Protein AF-A0A382C0J3-F1 (afdb_monomer_lite)

Foldseek 3Di:
DQDDPLWGFFLALWDWDPPPNIETETEGAEAPDDDPPQPLPCSHPPRVPGGDIDALVRSLVSRVVRCVVVVHQEYEYDSYALCVNVSNNVVNVVVVVVDSHDYDYDHPPDD

pLDDT: mean 96.3, std 4.22, range [59.47, 98.88]

Radius of gyration: 13.06 Å; chains: 1; bounding box: 31×27×38 Å

Sequence (111 aa):
VVIAGNRRKYANLARPLRFYGGTSSATEVGCNLRCKFCFSDRPVRKPGTTGKFYTPQQVFDALDASAKKHNHKLISASASEGTLGRQHLYELLELVDQSDYVYVLETNGMT

InterPro domains:
  IPR007197 Radical SAM [PF04055] (30-110)
  IPR007197 Radical SAM [SFLDS00029] (30-110)
  IPR013785 Aldolase-type TIM barrel [G3DSA:3.20.20.70] (22-111)
  IPR058240 Radical SAM superfamily [SSF102114] (30-110)

Organism: NCBI:txid408172

Secondary structure (DSSP, 8-state):
--EETTEEEEEEEEEEE-GGGSEEEEEE---S---TT----HHHH-TTTS-EEE-HHHHHHHHHHHHHHHT-SEEEEESS-TTTTHHHHHHHHHHHHTSSPEEEE------

Structure (mmCIF, N/CA/C/O backbone):
data_AF-A0A382C0J3-F1
#
_entry.id   AF-A0A382C0J3-F1
#
loop_
_atom_site.group_PDB
_atom_site.id
_atom_site.type_symbol
_atom_site.label_atom_id
_atom_site.label_alt_id
_atom_site.label_comp_id
_atom_site.label_asym_id
_atom_site.label_entity_id
_atom_site.label_seq_id
_atom_site.pdbx_PDB_ins_code
_atom_site.Cartn_x
_atom_site.Cartn_y
_atom_site.Cartn_z
_atom_site.occupancy
_atom_site.B_iso_or_equiv
_atom_site.auth_seq_id
_atom_site.auth_comp_id
_atom_site.auth_asym_id
_atom_site.auth_atom_id
_atom_site.pdbx_PDB_model_num
ATOM 1 N N . VAL A 1 1 ? 13.577 -2.912 -10.110 1.00 85.69 1 VAL A N 1
ATOM 2 C CA . VAL A 1 1 ? 13.390 -3.549 -8.787 1.00 85.69 1 VAL A CA 1
ATOM 3 C C . VAL A 1 1 ? 12.460 -2.683 -7.951 1.00 85.69 1 VAL A C 1
ATOM 5 O O . VAL A 1 1 ? 12.714 -1.489 -7.835 1.00 85.69 1 VAL A O 1
ATOM 8 N N . VAL A 1 2 ? 11.354 -3.247 -7.461 1.00 95.94 2 VAL A N 1
ATOM 9 C CA . VAL A 1 2 ? 10.328 -2.529 -6.672 1.00 95.94 2 VAL A CA 1
ATOM 10 C C . VAL A 1 2 ? 10.064 -3.166 -5.299 1.00 95.94 2 VAL A C 1
ATOM 12 O O . VAL A 1 2 ? 9.200 -2.690 -4.564 1.00 95.94 2 VAL A O 1
ATOM 15 N N . ILE A 1 3 ? 10.852 -4.197 -4.967 1.00 97.00 3 ILE A N 1
ATOM 16 C CA . ILE A 1 3 ? 10.915 -4.923 -3.691 1.00 97.00 3 ILE A CA 1
ATOM 17 C C . ILE A 1 3 ? 12.378 -4.993 -3.249 1.00 97.00 3 ILE A C 1
ATOM 19 O O . ILE A 1 3 ? 13.246 -5.207 -4.094 1.00 97.00 3 ILE A O 1
ATOM 23 N N . ALA A 1 4 ? 12.647 -4.809 -1.958 1.00 97.00 4 ALA A N 1
ATOM 24 C CA . ALA A 1 4 ? 13.971 -4.966 -1.357 1.00 97.00 4 ALA A CA 1
ATOM 25 C C . ALA A 1 4 ? 13.830 -5.605 0.035 1.00 97.00 4 ALA A C 1
ATOM 27 O O . ALA A 1 4 ? 13.525 -4.915 1.009 1.00 97.00 4 ALA A O 1
ATOM 28 N N . GLY A 1 5 ? 14.002 -6.929 0.121 1.00 96.94 5 GLY A N 1
ATOM 29 C CA . GLY A 1 5 ? 13.613 -7.693 1.314 1.00 96.94 5 GLY A CA 1
ATOM 30 C C . GLY A 1 5 ? 12.109 -7.561 1.572 1.00 96.94 5 GLY A C 1
ATOM 31 O O . GLY A 1 5 ? 11.320 -7.644 0.632 1.00 96.94 5 GLY A O 1
ATOM 32 N N . ASN A 1 6 ? 11.722 -7.252 2.812 1.00 97.88 6 ASN A N 1
ATOM 33 C CA . ASN A 1 6 ? 10.332 -6.949 3.172 1.00 97.88 6 ASN A CA 1
ATOM 34 C C . ASN A 1 6 ? 9.903 -5.506 2.846 1.00 97.88 6 ASN A C 1
ATOM 36 O O . ASN A 1 6 ? 8.804 -5.086 3.205 1.00 97.88 6 ASN A O 1
ATOM 40 N N . ARG A 1 7 ? 10.752 -4.704 2.189 1.00 98.56 7 ARG A N 1
ATOM 41 C CA . ARG A 1 7 ? 10.409 -3.324 1.831 1.00 98.56 7 ARG A CA 1
ATOM 42 C C . ARG A 1 7 ? 9.765 -3.246 0.458 1.00 98.56 7 ARG A C 1
ATOM 44 O O . ARG A 1 7 ? 10.274 -3.804 -0.518 1.00 98.56 7 ARG A O 1
ATOM 51 N N . ARG A 1 8 ? 8.710 -2.441 0.364 1.00 97.94 8 ARG A N 1
ATOM 52 C CA . ARG A 1 8 ? 7.980 -2.144 -0.874 1.00 97.94 8 ARG A CA 1
ATOM 53 C C . ARG A 1 8 ? 8.170 -0.683 -1.255 1.00 97.94 8 ARG A C 1
ATOM 55 O O . ARG A 1 8 ? 8.384 0.179 -0.401 1.00 97.94 8 ARG A O 1
ATOM 62 N N . LYS A 1 9 ? 8.170 -0.408 -2.559 1.00 98.19 9 LYS A N 1
ATOM 63 C CA . LYS A 1 9 ? 8.358 0.944 -3.084 1.00 98.19 9 LYS A CA 1
ATOM 64 C C . LYS A 1 9 ? 7.021 1.679 -3.202 1.00 98.19 9 LYS A C 1
ATOM 66 O O . LYS A 1 9 ? 6.127 1.200 -3.894 1.00 98.19 9 LYS A O 1
ATOM 71 N N . TYR A 1 10 ? 6.931 2.864 -2.603 1.00 98.38 10 TYR A 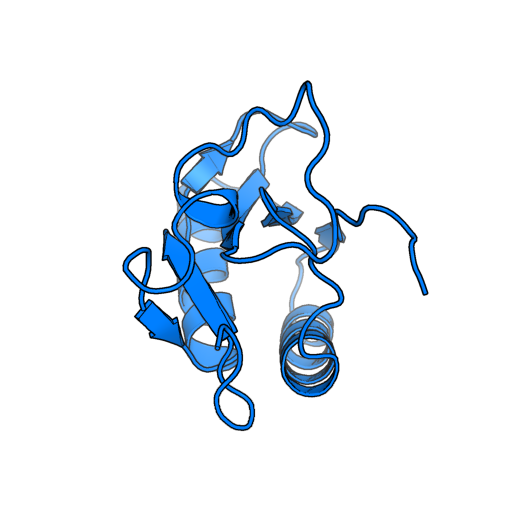N 1
ATOM 72 C CA . TYR A 1 10 ? 5.752 3.735 -2.649 1.00 98.38 10 TYR A CA 1
ATOM 73 C C . TYR A 1 10 ? 6.126 5.133 -3.144 1.00 98.38 10 TYR A C 1
ATOM 75 O O . TYR A 1 10 ? 7.186 5.665 -2.806 1.00 98.38 10 TYR A O 1
ATOM 83 N N . ALA A 1 11 ? 5.261 5.735 -3.959 1.00 97.75 11 ALA A N 1
ATOM 84 C CA . ALA A 1 11 ? 5.380 7.120 -4.412 1.00 97.75 11 ALA A CA 1
ATOM 85 C C . ALA A 1 11 ? 4.859 8.109 -3.359 1.00 97.75 11 ALA A C 1
ATOM 87 O O . ALA A 1 11 ? 5.369 9.222 -3.255 1.00 97.75 11 ALA A O 1
ATOM 88 N N . ASN A 1 12 ? 3.863 7.691 -2.577 1.00 97.31 12 ASN A N 1
ATOM 89 C CA . ASN A 1 12 ? 3.323 8.414 -1.434 1.00 97.31 12 ASN A CA 1
ATOM 90 C C . ASN A 1 12 ? 2.817 7.387 -0.410 1.00 97.31 12 ASN A C 1
ATOM 92 O O . ASN A 1 12 ? 2.253 6.370 -0.811 1.00 97.31 12 ASN A O 1
ATOM 96 N N . LEU A 1 13 ? 3.040 7.637 0.879 1.00 97.88 13 LEU A N 1
ATOM 97 C CA . LEU A 1 13 ? 2.649 6.722 1.950 1.00 97.88 13 LEU A CA 1
ATOM 98 C C . LEU A 1 13 ? 1.192 6.868 2.385 1.00 97.88 13 LEU A C 1
ATOM 100 O O . LEU A 1 13 ? 0.608 5.891 2.831 1.00 97.88 13 LEU A O 1
ATOM 104 N N . ALA A 1 14 ? 0.594 8.052 2.251 1.00 97.12 14 ALA A N 1
ATOM 105 C CA . ALA A 1 14 ? -0.802 8.237 2.614 1.00 97.12 14 ALA A CA 1
ATOM 106 C C . ALA A 1 14 ? -1.402 9.469 1.941 1.00 97.12 14 ALA A C 1
ATOM 108 O O . ALA A 1 14 ? -0.859 10.575 1.988 1.00 97.12 14 ALA A O 1
ATOM 109 N N . ARG A 1 15 ? -2.571 9.278 1.336 1.00 96.38 15 ARG A N 1
ATOM 110 C CA . ARG A 1 15 ? -3.408 10.346 0.799 1.00 96.38 15 ARG A CA 1
ATOM 111 C C . ARG A 1 15 ? -4.859 10.098 1.194 1.00 96.38 15 ARG A C 1
ATOM 113 O O . ARG A 1 15 ? -5.332 8.978 1.003 1.00 96.38 15 ARG A O 1
ATOM 120 N N . PRO A 1 16 ? -5.586 11.116 1.680 1.00 97.31 16 PRO A N 1
ATOM 121 C CA . PRO A 1 16 ? -7.023 11.002 1.839 1.00 97.31 16 PRO A CA 1
ATOM 122 C C . PRO A 1 16 ? -7.681 10.975 0.455 1.00 97.31 16 PRO A C 1
ATOM 124 O O . PRO A 1 16 ? -7.415 11.829 -0.395 1.00 97.31 16 PRO A O 1
ATOM 127 N N . LEU A 1 17 ? -8.540 9.992 0.227 1.00 96.44 17 LEU A N 1
ATOM 128 C CA . LEU A 1 17 ? -9.357 9.847 -0.969 1.00 96.44 17 LEU A CA 1
ATOM 129 C C . LEU A 1 17 ? -10.829 9.787 -0.564 1.00 96.44 17 LEU A C 1
ATOM 131 O O . LEU A 1 17 ? -11.169 9.358 0.533 1.00 96.44 17 LEU A O 1
ATOM 135 N N . ARG A 1 18 ? -11.711 10.198 -1.476 1.00 95.12 18 ARG A N 1
ATOM 136 C CA . ARG A 1 18 ? -13.167 10.217 -1.249 1.00 95.12 18 ARG A CA 1
ATOM 137 C C . ARG A 1 18 ? -13.855 8.887 -1.582 1.00 95.12 18 ARG A C 1
ATOM 139 O O . ARG A 1 18 ? -15.067 8.776 -1.432 1.00 95.12 18 ARG A O 1
ATOM 146 N N . PHE A 1 19 ? -13.105 7.901 -2.073 1.00 91.12 19 PHE A N 1
ATOM 147 C CA . PHE A 1 19 ? -13.646 6.593 -2.438 1.00 91.12 19 PHE A CA 1
ATOM 148 C C . PHE A 1 19 ? -14.119 5.830 -1.202 1.00 91.12 19 PHE A C 1
ATOM 150 O O . PHE A 1 19 ? -13.573 6.011 -0.115 1.00 91.12 19 PHE A O 1
ATOM 157 N N . TYR A 1 20 ? -15.140 4.990 -1.387 1.00 89.31 20 TYR A N 1
ATOM 158 C CA . TYR A 1 20 ? -15.697 4.129 -0.339 1.00 89.31 20 TYR A CA 1
ATOM 159 C C . TYR A 1 20 ? -16.179 4.888 0.917 1.00 89.31 20 TYR A C 1
ATOM 161 O O . TYR A 1 20 ? -16.131 4.364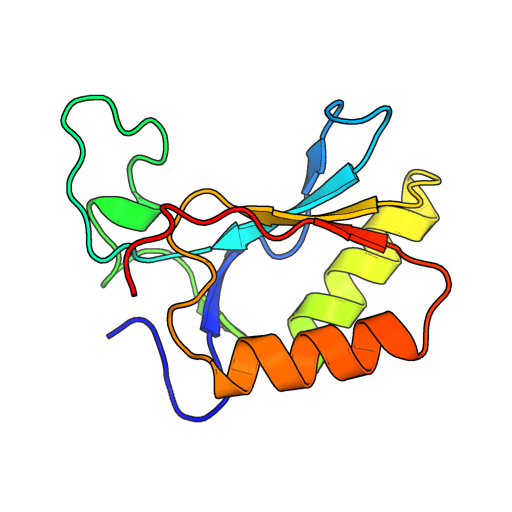 2.022 1.00 89.31 20 TYR A O 1
ATOM 169 N N . GLY A 1 21 ? -16.621 6.143 0.763 1.00 91.88 21 GLY A N 1
ATOM 170 C CA . GLY A 1 21 ? -17.025 6.990 1.894 1.00 91.88 21 GLY A CA 1
ATOM 171 C C . GLY A 1 21 ? -15.861 7.640 2.655 1.00 91.88 21 GLY A C 1
ATOM 172 O O . GLY A 1 21 ? -16.098 8.292 3.666 1.00 91.88 21 GLY A O 1
ATOM 173 N N . GLY A 1 22 ? -14.627 7.510 2.157 1.00 96.38 22 GLY A N 1
ATOM 174 C CA . GLY A 1 22 ? -13.414 8.064 2.757 1.00 96.38 22 GLY A CA 1
ATOM 175 C C . GLY A 1 22 ? -12.380 6.975 3.036 1.00 96.38 22 GLY A C 1
ATOM 176 O O . GLY A 1 22 ? -12.627 6.056 3.815 1.00 96.38 22 GLY A O 1
ATOM 177 N N . THR A 1 23 ? -11.200 7.083 2.422 1.00 97.81 23 THR A N 1
ATOM 178 C CA . THR A 1 23 ? -10.092 6.141 2.641 1.00 97.81 23 THR A CA 1
ATOM 179 C C . THR A 1 23 ? -8.747 6.851 2.697 1.00 97.81 23 THR A C 1
ATOM 181 O O . THR A 1 23 ? -8.521 7.850 2.013 1.00 97.81 23 THR A O 1
ATOM 184 N N . SER A 1 24 ? -7.833 6.343 3.520 1.00 98.38 24 SER A N 1
ATOM 185 C CA . SER A 1 24 ? -6.418 6.713 3.455 1.00 98.38 24 SER A CA 1
ATOM 186 C C . SER A 1 24 ? -5.687 5.692 2.596 1.00 98.38 24 SER A C 1
ATOM 188 O O . SER A 1 24 ? -5.671 4.512 2.925 1.00 98.38 24 SER A O 1
ATOM 190 N N . SER A 1 25 ? -5.091 6.137 1.491 1.00 98.12 25 SER A N 1
ATOM 191 C CA . SER A 1 25 ? -4.474 5.236 0.516 1.00 98.12 25 SER A CA 1
ATOM 192 C C . SER A 1 25 ? -3.011 5.572 0.252 1.00 98.12 25 SER A C 1
ATOM 194 O O . SER A 1 25 ? -2.657 6.738 0.036 1.00 98.12 25 SER A O 1
ATOM 196 N N . ALA A 1 26 ? -2.164 4.548 0.238 1.00 98.12 26 ALA A N 1
ATOM 197 C CA . ALA A 1 26 ? -0.787 4.625 -0.221 1.00 98.12 26 ALA A CA 1
ATOM 198 C C . ALA A 1 26 ? -0.726 4.452 -1.748 1.00 98.12 26 ALA A C 1
ATOM 200 O O . ALA A 1 26 ? -1.521 3.738 -2.353 1.00 98.12 26 ALA A O 1
ATOM 201 N N . THR A 1 27 ? 0.236 5.103 -2.401 1.00 97.69 27 THR A N 1
ATOM 202 C CA . THR A 1 27 ? 0.455 4.974 -3.851 1.00 97.69 27 THR A CA 1
ATOM 203 C C . THR A 1 27 ? 1.633 4.041 -4.103 1.00 97.69 27 THR A C 1
ATOM 205 O O . THR A 1 27 ? 2.789 4.449 -3.972 1.00 97.69 27 THR A O 1
ATOM 208 N N . GLU A 1 28 ? 1.351 2.796 -4.466 1.00 97.06 28 GLU A N 1
ATOM 209 C CA . GLU A 1 28 ? 2.351 1.773 -4.761 1.00 97.06 28 GLU A CA 1
ATOM 210 C C . GLU A 1 28 ? 3.082 2.032 -6.073 1.00 97.06 28 GLU A C 1
ATOM 212 O O . GLU A 1 28 ? 2.565 2.675 -6.989 1.00 97.06 28 GLU A O 1
ATOM 217 N N . VAL A 1 29 ? 4.289 1.478 -6.191 1.00 97.94 29 VAL A N 1
ATOM 218 C CA . VAL A 1 29 ? 5.110 1.560 -7.402 1.00 97.94 29 VAL A CA 1
ATOM 219 C C . VAL A 1 29 ? 5.373 0.172 -7.976 1.00 97.94 29 VAL A C 1
ATOM 221 O O . VAL A 1 29 ? 5.999 -0.683 -7.348 1.00 97.94 29 VAL A O 1
ATOM 224 N N . GLY A 1 30 ? 5.017 -0.004 -9.244 1.00 96.81 30 GLY A N 1
ATOM 225 C CA . GLY A 1 30 ? 5.358 -1.172 -10.047 1.00 96.81 30 GLY A CA 1
ATOM 226 C C . GLY A 1 30 ? 4.201 -2.146 -10.201 1.00 96.81 30 GLY A C 1
ATOM 227 O O . GLY A 1 30 ? 3.614 -2.584 -9.220 1.00 96.81 30 GLY A O 1
ATOM 228 N N . CYS A 1 31 ? 3.931 -2.500 -11.454 1.00 96.25 31 CYS A N 1
ATOM 229 C CA . CYS A 1 31 ? 2.921 -3.460 -11.877 1.00 96.25 31 CYS A CA 1
ATOM 230 C C . CYS A 1 31 ? 3.556 -4.437 -12.882 1.00 96.25 31 CYS A C 1
ATOM 232 O O . CYS A 1 31 ? 4.448 -4.041 -13.647 1.00 96.25 31 CYS A O 1
ATOM 234 N N . ASN A 1 32 ? 3.108 -5.692 -12.882 1.00 95.00 32 ASN A N 1
ATOM 235 C CA . ASN A 1 32 ? 3.466 -6.723 -13.865 1.00 95.00 32 ASN A CA 1
ATOM 236 C C . ASN A 1 32 ? 2.779 -6.510 -15.229 1.00 95.00 32 ASN A C 1
ATOM 238 O O . ASN A 1 32 ? 3.236 -7.056 -16.228 1.00 95.00 32 ASN A O 1
ATOM 242 N N . LEU A 1 33 ? 1.750 -5.661 -15.302 1.00 95.31 33 LEU A N 1
ATOM 243 C CA . LEU A 1 33 ? 1.076 -5.297 -16.548 1.00 95.31 33 LEU A CA 1
ATOM 244 C C . LEU A 1 33 ? 1.493 -3.915 -17.077 1.00 95.31 33 LEU A C 1
ATOM 246 O O . LEU A 1 33 ? 2.052 -3.062 -16.377 1.00 95.31 33 LEU A O 1
ATOM 250 N N . ARG A 1 34 ? 1.203 -3.678 -18.361 1.00 94.06 34 ARG A N 1
ATOM 251 C CA . ARG A 1 34 ? 1.360 -2.384 -19.052 1.00 94.06 34 ARG A CA 1
ATOM 252 C C . ARG A 1 34 ? 0.082 -2.002 -19.791 1.00 94.06 34 ARG A C 1
ATOM 254 O O . ARG A 1 34 ? 0.115 -1.702 -20.983 1.00 94.06 34 ARG A O 1
ATOM 261 N N . CYS A 1 35 ? -1.042 -2.012 -19.073 1.00 95.12 35 CYS A N 1
ATOM 262 C CA . CYS A 1 35 ? -2.357 -1.705 -19.632 1.00 95.12 35 CYS A CA 1
ATOM 263 C C . CYS A 1 35 ? -2.317 -0.394 -20.433 1.00 95.12 35 CYS A C 1
ATOM 265 O O . CYS A 1 35 ? -1.806 0.628 -19.958 1.00 95.12 35 CYS A O 1
ATOM 267 N N . LYS A 1 36 ? -2.854 -0.415 -21.660 1.00 94.88 36 LYS A N 1
ATOM 268 C CA . LYS A 1 36 ? -2.859 0.753 -22.558 1.00 94.88 36 LYS A CA 1
ATOM 269 C C . LYS A 1 36 ? -3.572 1.955 -21.928 1.00 94.88 36 LYS A C 1
ATOM 271 O O . LYS A 1 36 ? -3.141 3.082 -22.135 1.00 94.88 36 LYS A O 1
ATOM 276 N N . PHE A 1 37 ? -4.588 1.680 -21.114 1.00 94.69 37 PHE A N 1
ATOM 277 C CA . PHE A 1 37 ? -5.436 2.631 -20.393 1.00 94.69 37 PHE A CA 1
ATOM 278 C C . PHE A 1 37 ? -5.006 2.867 -18.929 1.00 94.69 37 PHE A C 1
ATOM 280 O O . PHE A 1 37 ? -5.778 3.397 -18.137 1.00 94.69 37 PHE A O 1
ATOM 287 N N . CYS A 1 38 ? -3.794 2.458 -18.530 1.00 95.19 38 CYS A N 1
ATOM 288 C CA . CYS A 1 38 ? -3.310 2.669 -17.161 1.00 95.19 38 CYS A CA 1
ATOM 289 C C . CYS A 1 38 ? -3.183 4.169 -16.835 1.00 95.19 38 CYS A C 1
ATOM 291 O O . CYS A 1 38 ? -2.434 4.886 -17.501 1.00 95.19 38 CYS A O 1
ATOM 293 N N . PHE A 1 39 ? -3.867 4.609 -15.776 1.00 92.69 39 PHE A N 1
ATOM 294 C CA . PHE A 1 39 ? -3.895 5.998 -15.300 1.00 92.69 39 PHE A CA 1
ATOM 295 C C . PHE A 1 39 ? -2.832 6.312 -14.234 1.00 92.69 39 PHE A C 1
ATOM 297 O O . PHE A 1 39 ? -2.668 7.462 -13.836 1.00 92.69 39 PHE A O 1
ATOM 304 N N . SER A 1 40 ? -2.077 5.311 -13.785 1.00 93.12 40 SER A N 1
ATOM 305 C CA . SER A 1 40 ? -1.104 5.451 -12.696 1.00 93.12 40 SER A CA 1
ATOM 306 C C . SER A 1 40 ? 0.231 6.064 -13.107 1.00 93.12 40 SER A C 1
ATOM 308 O O . SER A 1 40 ? 1.102 6.218 -12.260 1.00 93.12 40 SER A O 1
ATOM 310 N N . ASP A 1 41 ? 0.420 6.374 -14.392 1.00 93.75 41 ASP A N 1
ATOM 311 C CA . ASP A 1 41 ? 1.562 7.117 -14.940 1.00 93.75 41 ASP A CA 1
ATOM 312 C C . ASP A 1 41 ? 2.941 6.680 -14.380 1.00 93.75 41 ASP A C 1
ATOM 314 O O . ASP A 1 41 ? 3.336 5.518 -14.537 1.00 93.75 41 ASP A O 1
ATOM 318 N N . ARG A 1 42 ? 3.708 7.583 -13.746 1.00 95.50 42 ARG A N 1
ATOM 319 C CA . ARG A 1 42 ? 5.098 7.357 -13.306 1.00 95.50 42 ARG A CA 1
ATOM 320 C C . ARG A 1 42 ? 5.292 6.126 -12.409 1.00 95.50 42 ARG A C 1
ATOM 322 O O . ARG A 1 42 ? 6.232 5.382 -12.701 1.00 95.50 42 ARG A O 1
ATOM 329 N N . PRO A 1 43 ? 4.464 5.864 -11.377 1.00 96.25 43 PRO A N 1
ATOM 330 C CA . PRO A 1 43 ? 4.508 4.625 -10.597 1.00 96.25 43 PRO A CA 1
ATOM 331 C C . PRO A 1 43 ? 4.627 3.327 -11.413 1.00 96.25 43 PRO A C 1
ATOM 333 O O . PRO A 1 43 ? 5.389 2.436 -11.040 1.00 96.25 43 PRO A O 1
ATOM 336 N N . VAL A 1 44 ? 3.948 3.228 -12.559 1.00 96.25 44 VAL A N 1
ATOM 337 C CA . VAL A 1 44 ? 3.984 2.027 -13.415 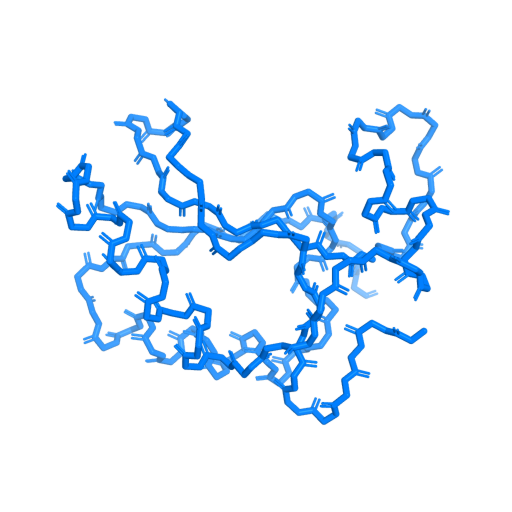1.00 96.25 44 VAL A CA 1
ATOM 338 C C . VAL A 1 44 ? 4.956 2.182 -14.589 1.00 96.25 44 VAL A C 1
ATOM 340 O O . VAL A 1 44 ? 5.638 1.226 -14.964 1.00 96.25 44 VAL A O 1
ATOM 343 N N . ARG A 1 45 ? 5.055 3.381 -15.175 1.00 95.31 45 ARG A N 1
ATOM 344 C CA . ARG A 1 45 ? 5.858 3.660 -16.380 1.00 95.31 45 ARG A CA 1
ATOM 345 C C . ARG A 1 45 ? 7.341 3.880 -16.088 1.00 95.31 45 ARG A C 1
ATOM 347 O O . ARG A 1 45 ? 8.173 3.562 -16.932 1.00 95.31 45 ARG A O 1
ATOM 354 N N . LYS A 1 46 ? 7.685 4.410 -14.909 1.00 95.88 46 LYS A N 1
ATOM 355 C CA . LYS A 1 46 ? 9.063 4.714 -14.479 1.00 95.88 46 LYS A CA 1
ATOM 356 C C . LYS A 1 46 ? 9.344 4.196 -13.054 1.00 95.88 46 LYS A C 1
ATOM 358 O O . LYS A 1 46 ? 9.762 4.976 -12.191 1.00 95.88 46 LYS A O 1
ATOM 363 N N . PRO A 1 47 ? 9.158 2.891 -12.772 1.00 95.75 47 PRO A N 1
ATOM 364 C CA . PRO A 1 47 ? 9.277 2.352 -11.414 1.00 95.75 47 PRO A CA 1
ATOM 365 C C . PRO A 1 47 ? 10.709 2.420 -10.857 1.00 95.75 47 PRO A C 1
ATOM 367 O O . PRO A 1 47 ? 10.904 2.528 -9.646 1.00 95.75 47 PRO A O 1
ATOM 370 N N . GLY A 1 48 ? 11.730 2.416 -11.726 1.00 95.06 48 GLY A N 1
ATOM 371 C CA . GLY A 1 48 ? 13.137 2.538 -11.324 1.00 95.06 48 GLY A CA 1
ATOM 372 C C . GLY A 1 48 ? 13.446 3.849 -10.594 1.00 95.06 48 GLY A C 1
ATOM 373 O O . GLY A 1 48 ? 14.132 3.834 -9.577 1.00 95.06 48 GLY A O 1
ATOM 374 N N . THR A 1 49 ? 12.846 4.958 -11.028 1.00 96.44 49 THR A N 1
ATOM 375 C CA . THR A 1 49 ? 13.125 6.313 -10.516 1.00 96.44 49 THR A CA 1
ATOM 376 C C . THR A 1 49 ? 11.983 6.914 -9.693 1.00 96.44 49 THR A C 1
ATOM 378 O O . THR A 1 49 ? 12.082 8.055 -9.258 1.00 96.44 49 THR A O 1
ATOM 381 N N . THR A 1 50 ? 10.873 6.194 -9.511 1.00 97.38 50 THR A N 1
ATOM 382 C CA . THR A 1 50 ? 9.692 6.692 -8.784 1.00 97.38 50 THR A CA 1
ATOM 383 C C . THR A 1 50 ? 9.597 6.060 -7.403 1.00 97.38 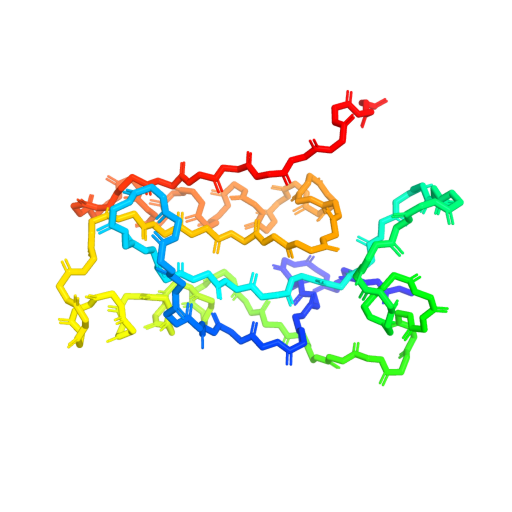50 THR A C 1
ATOM 385 O O . THR A 1 50 ? 9.705 4.843 -7.294 1.00 97.38 50 THR A O 1
ATOM 388 N N . GLY A 1 51 ? 9.354 6.872 -6.372 1.00 97.25 51 GLY A N 1
ATOM 389 C CA . GLY A 1 51 ? 9.100 6.419 -5.004 1.00 97.25 51 GLY A CA 1
ATOM 390 C C . GLY A 1 51 ? 10.339 6.018 -4.201 1.00 97.25 51 GLY A C 1
ATOM 391 O O . GLY A 1 51 ? 11.471 6.097 -4.681 1.00 97.25 51 GLY A O 1
ATOM 392 N N . LYS A 1 52 ? 10.106 5.576 -2.965 1.00 98.38 52 LYS A N 1
ATOM 393 C CA . LYS A 1 52 ? 11.123 5.123 -2.002 1.00 98.38 52 LYS A CA 1
ATOM 394 C C . LYS A 1 52 ? 10.690 3.809 -1.355 1.00 98.38 52 LYS A C 1
ATOM 396 O O . LYS A 1 52 ? 9.515 3.464 -1.410 1.00 98.38 52 LYS A O 1
ATOM 401 N N . PHE A 1 53 ? 11.645 3.070 -0.798 1.00 98.56 53 PHE A N 1
ATOM 402 C CA . PHE A 1 53 ? 11.387 1.810 -0.103 1.00 98.56 53 PHE A CA 1
ATOM 403 C C . PHE A 1 53 ? 10.977 2.052 1.344 1.00 98.56 53 PHE A C 1
ATOM 405 O O . PHE A 1 53 ? 11.660 2.792 2.050 1.00 98.56 53 PHE A O 1
ATOM 412 N N . TYR A 1 54 ? 9.922 1.368 1.772 1.00 98.75 54 TYR A N 1
ATOM 413 C CA . TYR A 1 54 ? 9.376 1.453 3.121 1.00 98.75 54 TYR A CA 1
ATOM 414 C C . TYR A 1 54 ? 9.088 0.061 3.674 1.00 98.75 54 TYR A C 1
ATOM 416 O O . TYR A 1 54 ? 8.738 -0.850 2.918 1.00 98.75 54 TYR A O 1
ATOM 424 N N . THR A 1 55 ? 9.268 -0.105 4.982 1.00 98.81 55 THR A N 1
ATOM 425 C CA . THR A 1 55 ? 8.844 -1.314 5.702 1.00 98.81 55 THR A CA 1
ATOM 426 C C . THR A 1 55 ? 7.318 -1.345 5.847 1.00 98.81 55 THR A C 1
ATOM 428 O O . THR A 1 55 ? 6.684 -0.295 5.716 1.00 98.81 55 THR A O 1
ATOM 431 N N . PRO A 1 56 ? 6.712 -2.510 6.135 1.00 98.8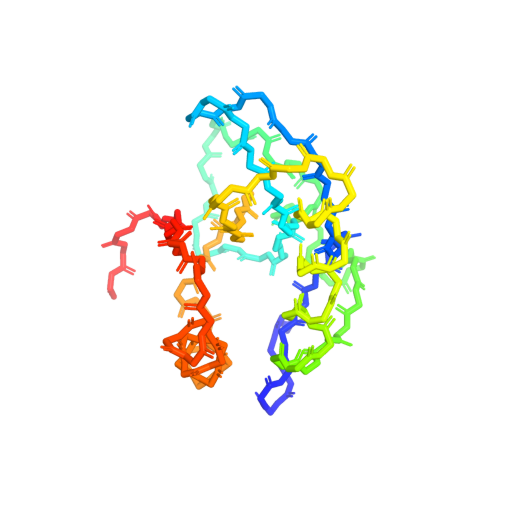1 56 PRO A N 1
ATOM 432 C CA . PRO A 1 56 ? 5.276 -2.602 6.415 1.00 98.81 56 PRO A CA 1
ATOM 433 C C . PRO A 1 56 ? 4.835 -1.652 7.533 1.00 98.81 56 PRO A C 1
ATOM 435 O O . PRO A 1 56 ? 3.902 -0.881 7.336 1.00 98.81 56 PRO A O 1
ATOM 438 N N . GLN A 1 57 ? 5.592 -1.596 8.637 1.00 98.88 57 GLN A N 1
ATOM 439 C CA . GLN A 1 57 ? 5.316 -0.687 9.756 1.00 98.88 57 GLN A CA 1
ATOM 440 C C . GLN A 1 57 ? 5.273 0.784 9.325 1.00 98.88 57 GLN A C 1
ATOM 442 O O . GLN A 1 57 ? 4.325 1.489 9.637 1.00 98.88 57 GLN A O 1
ATOM 447 N N . GLN A 1 58 ? 6.253 1.247 8.538 1.00 98.88 58 GLN A N 1
ATOM 448 C CA . GLN A 1 58 ? 6.285 2.639 8.067 1.00 98.88 58 GLN A CA 1
ATOM 449 C C . GLN A 1 58 ? 5.075 2.998 7.196 1.00 98.88 58 GLN A C 1
ATOM 451 O O . GLN A 1 58 ? 4.632 4.146 7.197 1.00 98.88 58 GLN A O 1
ATOM 456 N N . VAL A 1 59 ? 4.576 2.036 6.416 1.00 98.75 59 VAL A N 1
ATOM 457 C CA . VAL A 1 59 ? 3.379 2.218 5.587 1.00 98.75 59 VAL A CA 1
ATOM 458 C C . VAL A 1 59 ? 2.141 2.264 6.473 1.00 98.75 59 VAL A C 1
ATOM 460 O O . VAL A 1 59 ? 1.347 3.194 6.344 1.00 98.75 59 VAL A O 1
ATOM 463 N N . PHE A 1 60 ? 2.007 1.311 7.397 1.00 98.88 60 PHE A N 1
ATOM 464 C CA . PHE A 1 60 ? 0.898 1.254 8.341 1.00 98.88 60 PHE A CA 1
ATOM 465 C C . PHE A 1 60 ? 0.802 2.525 9.193 1.00 98.88 60 PHE A C 1
ATOM 467 O O . PHE A 1 60 ? -0.250 3.154 9.205 1.00 98.88 60 PHE A O 1
ATOM 474 N N . ASP A 1 61 ? 1.899 2.973 9.810 1.00 98.88 61 ASP A N 1
ATOM 475 C CA . ASP A 1 61 ? 1.922 4.165 10.669 1.00 98.88 61 ASP A CA 1
ATOM 476 C C . ASP A 1 61 ? 1.469 5.426 9.916 1.00 98.88 61 ASP A C 1
ATOM 478 O O . ASP A 1 61 ? 0.734 6.265 10.440 1.00 98.88 61 ASP A O 1
ATOM 482 N N . ALA A 1 62 ? 1.889 5.568 8.656 1.00 98.81 62 ALA A N 1
ATOM 483 C CA . ALA A 1 62 ? 1.490 6.695 7.822 1.00 98.81 62 ALA A CA 1
ATOM 484 C C . ALA A 1 62 ? 0.005 6.629 7.428 1.00 98.81 62 ALA A C 1
ATOM 486 O O . ALA A 1 62 ? -0.684 7.657 7.427 1.00 98.81 62 ALA A O 1
ATOM 487 N N . LEU A 1 63 ? -0.493 5.433 7.100 1.00 98.69 63 LEU A N 1
ATOM 488 C CA . LEU A 1 63 ? -1.904 5.197 6.803 1.00 98.69 63 LEU A CA 1
ATOM 489 C C . LEU A 1 63 ? -2.780 5.451 8.033 1.00 98.69 63 LEU A C 1
ATOM 491 O O . LEU A 1 63 ? -3.768 6.173 7.908 1.00 98.69 63 LEU A O 1
ATOM 495 N N . ASP A 1 64 ? -2.386 4.943 9.201 1.00 98.75 64 ASP A N 1
ATOM 496 C CA . ASP A 1 64 ? -3.042 5.137 10.496 1.00 98.75 64 ASP A CA 1
ATOM 497 C C . ASP A 1 64 ? -3.114 6.622 10.867 1.00 98.75 64 ASP A C 1
ATOM 499 O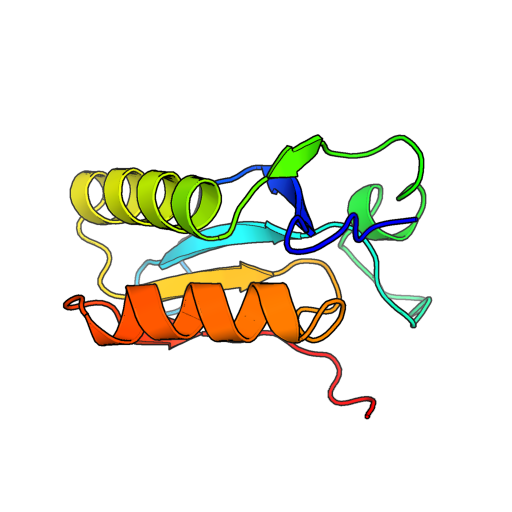 O . ASP A 1 64 ? -4.196 7.150 11.127 1.00 98.75 64 ASP A O 1
ATOM 503 N N . ALA A 1 65 ? -1.991 7.342 10.791 1.00 98.62 65 ALA A N 1
ATOM 504 C CA . ALA A 1 65 ? -1.959 8.776 11.070 1.00 98.62 65 ALA A CA 1
ATOM 505 C C . ALA A 1 65 ? -2.898 9.564 10.138 1.00 98.62 65 ALA A C 1
ATOM 507 O O . ALA A 1 65 ? -3.632 10.456 10.575 1.00 98.62 65 ALA A O 1
ATOM 508 N N . SER A 1 66 ? -2.912 9.222 8.845 1.00 98.50 66 SER A N 1
ATOM 509 C CA . SER A 1 66 ? -3.820 9.838 7.875 1.00 98.50 66 SER A CA 1
ATOM 510 C C . SER A 1 66 ? -5.278 9.464 8.140 1.00 98.50 66 SER A C 1
ATOM 512 O O . SER A 1 66 ? -6.154 10.322 8.034 1.00 98.50 66 SER A O 1
ATOM 514 N N . ALA A 1 67 ? -5.561 8.203 8.466 1.00 98.44 67 ALA A N 1
ATOM 515 C CA . ALA A 1 67 ? -6.908 7.710 8.721 1.00 98.44 67 ALA A CA 1
ATOM 516 C C . ALA A 1 67 ? -7.504 8.340 9.982 1.00 98.44 67 ALA A C 1
ATOM 518 O O . ALA A 1 67 ? -8.598 8.894 9.900 1.00 98.44 67 ALA A O 1
ATOM 519 N N . LYS A 1 68 ? -6.753 8.402 11.088 1.00 98.31 68 LYS A N 1
ATOM 520 C CA . LYS A 1 68 ? -7.140 9.129 12.310 1.00 98.31 68 LYS A CA 1
ATOM 521 C C . LYS A 1 68 ? -7.441 10.596 12.029 1.00 98.31 68 LYS A C 1
ATOM 523 O O . LYS A 1 68 ? -8.487 11.096 12.430 1.00 98.31 68 LYS A O 1
ATOM 528 N N . LYS A 1 69 ? -6.563 11.278 11.284 1.00 98.44 69 LYS A N 1
ATOM 529 C CA . LYS A 1 69 ? -6.734 12.700 10.946 1.00 98.44 69 LYS A CA 1
ATOM 530 C C . LYS A 1 69 ? -8.024 12.984 10.169 1.00 98.44 69 LYS A C 1
ATOM 532 O O . LYS A 1 69 ? -8.613 14.045 10.352 1.00 98.44 69 LYS A O 1
ATOM 537 N N . HIS A 1 70 ? -8.437 12.075 9.290 1.00 97.94 70 HIS A N 1
ATOM 538 C CA . HIS A 1 70 ? -9.598 12.266 8.414 1.00 97.94 70 HIS A CA 1
ATOM 539 C C . HIS A 1 70 ? -10.813 11.422 8.824 1.00 97.94 70 HIS A C 1
ATOM 541 O O . HIS A 1 70 ? -11.796 11.380 8.091 1.00 97.94 70 HIS A O 1
ATOM 547 N N . ASN A 1 71 ? -10.755 10.767 9.989 1.00 97.19 71 ASN A N 1
ATOM 548 C CA . ASN A 1 71 ? -11.779 9.852 10.489 1.00 97.19 71 ASN A CA 1
ATOM 549 C C . ASN A 1 71 ? -12.165 8.748 9.480 1.00 97.19 71 ASN A C 1
ATOM 551 O O . ASN A 1 71 ? -13.334 8.401 9.320 1.00 97.19 71 ASN A O 1
ATOM 555 N N . HIS A 1 72 ? -11.176 8.207 8.767 1.00 98.25 72 HIS A N 1
ATOM 556 C CA . HIS A 1 72 ? -11.380 7.085 7.856 1.00 98.25 72 HIS A CA 1
ATOM 557 C C . HIS A 1 72 ? -11.316 5.756 8.612 1.00 98.25 72 HIS A C 1
ATOM 559 O O . HIS A 1 72 ? -10.464 5.565 9.476 1.00 98.25 72 HIS A O 1
ATOM 565 N N . LYS A 1 73 ? -12.181 4.812 8.230 1.00 97.62 73 LYS A N 1
ATOM 566 C CA . LYS A 1 73 ? -12.132 3.409 8.683 1.00 97.62 73 LYS A CA 1
ATOM 567 C C . LYS A 1 73 ? -11.497 2.467 7.661 1.00 97.62 73 LYS A C 1
ATOM 569 O O . LYS A 1 73 ? -11.175 1.330 7.986 1.00 97.62 73 LYS A O 1
ATOM 574 N N . LEU A 1 74 ? -11.310 2.950 6.434 1.00 98.44 74 LEU A N 1
ATOM 575 C CA . LEU A 1 74 ? -10.744 2.189 5.331 1.00 98.44 74 LEU A CA 1
ATOM 576 C C . LEU A 1 74 ? -9.335 2.676 5.026 1.00 98.44 74 LEU A C 1
ATOM 578 O O . LEU A 1 74 ? -9.115 3.875 4.809 1.00 98.44 74 LEU A O 1
ATOM 582 N N . ILE A 1 75 ? -8.409 1.736 4.907 1.00 98.50 75 ILE A N 1
ATOM 583 C CA . ILE A 1 75 ? -7.058 1.991 4.412 1.00 98.50 75 ILE A CA 1
ATOM 584 C C . ILE A 1 75 ? -6.770 1.116 3.194 1.00 98.50 75 ILE A C 1
ATOM 586 O O . ILE A 1 75 ? -7.395 0.079 2.997 1.00 98.50 75 ILE A O 1
ATOM 590 N N . SER A 1 76 ? -5.856 1.549 2.335 1.00 97.88 76 SER A N 1
ATOM 591 C CA . SER A 1 76 ? -5.504 0.800 1.126 1.00 97.88 76 SER A CA 1
ATOM 592 C C . SER A 1 76 ? -4.097 1.120 0.643 1.00 97.88 76 SER A C 1
ATOM 594 O O . SER A 1 76 ? -3.491 2.122 1.031 1.00 97.88 76 SER A O 1
ATOM 596 N N . ALA A 1 77 ? -3.597 0.290 -0.263 1.00 96.38 77 ALA A N 1
ATOM 597 C CA . ALA A 1 77 ? -2.514 0.639 -1.165 1.00 96.38 77 ALA A CA 1
ATOM 598 C C . ALA A 1 77 ? -2.976 0.360 -2.602 1.00 96.38 77 ALA A C 1
ATOM 600 O O . ALA A 1 77 ? -3.606 -0.661 -2.862 1.00 96.38 77 ALA A O 1
ATOM 601 N N . SER A 1 78 ? -2.751 1.316 -3.504 1.00 93.88 78 SER A N 1
ATOM 602 C CA . SER A 1 78 ? -3.318 1.305 -4.858 1.00 93.88 78 SER A CA 1
ATOM 603 C C . SER A 1 78 ? -2.334 1.900 -5.880 1.00 93.88 78 SER A C 1
ATOM 605 O O . SER A 1 78 ? -1.166 2.171 -5.591 1.00 93.88 78 SER A O 1
ATOM 607 N N . ALA A 1 79 ? -2.818 2.133 -7.100 1.00 93.19 79 ALA A N 1
ATOM 608 C CA . ALA A 1 79 ? -2.156 2.662 -8.284 1.00 93.19 79 ALA A CA 1
ATOM 609 C C . ALA A 1 79 ? -1.206 1.691 -8.991 1.00 93.19 79 ALA A C 1
ATOM 611 O O . ALA A 1 79 ? -0.814 1.966 -10.122 1.00 93.19 79 ALA A O 1
ATOM 612 N N . SER A 1 80 ? -0.840 0.556 -8.411 1.00 94.88 80 SER A N 1
ATOM 613 C CA . SER A 1 80 ? -0.017 -0.436 -9.109 1.00 94.88 80 SER A CA 1
ATOM 614 C C . SER A 1 80 ? -0.545 -1.855 -8.876 1.00 94.88 80 SER A C 1
ATOM 616 O O . SER A 1 80 ? -1.754 -2.036 -8.845 1.00 94.88 80 SER A O 1
ATOM 618 N N . GLU A 1 81 ? 0.332 -2.864 -8.823 1.00 96.19 81 GLU A N 1
ATOM 619 C CA . GLU A 1 81 ? -0.064 -4.217 -8.425 1.00 96.19 81 GLU A CA 1
ATOM 620 C C . GLU A 1 81 ? 0.323 -4.467 -6.966 1.00 96.19 81 GLU A C 1
ATOM 622 O O . GLU A 1 81 ? 1.524 -4.534 -6.658 1.00 96.19 81 GLU A O 1
ATOM 627 N N . GLY A 1 82 ? -0.692 -4.617 -6.111 1.00 94.12 82 GLY A N 1
ATOM 628 C CA . GLY A 1 82 ? -0.538 -4.766 -4.664 1.00 94.12 82 GLY A CA 1
ATOM 629 C C . GLY A 1 82 ? 0.009 -6.115 -4.211 1.00 94.12 82 GLY A C 1
ATOM 630 O O . GLY A 1 82 ? 0.618 -6.219 -3.149 1.00 94.12 82 GLY A O 1
ATOM 631 N N . THR A 1 83 ? -0.119 -7.159 -5.033 1.00 95.62 83 THR A N 1
ATOM 632 C CA . THR A 1 83 ? 0.397 -8.497 -4.691 1.00 95.62 83 THR A CA 1
ATOM 633 C C . THR A 1 83 ? 1.895 -8.670 -4.968 1.00 95.62 83 THR A C 1
ATOM 635 O O . THR A 1 83 ? 2.506 -9.659 -4.543 1.00 95.62 83 THR A O 1
ATOM 638 N N . LEU A 1 84 ? 2.541 -7.700 -5.633 1.00 94.56 84 LEU A N 1
ATOM 639 C CA . LEU A 1 84 ? 3.995 -7.710 -5.793 1.00 94.56 84 LEU A CA 1
ATOM 640 C C . LEU A 1 84 ? 4.673 -7.518 -4.432 1.00 94.56 84 LEU A C 1
ATOM 642 O O . LEU A 1 84 ? 4.577 -6.459 -3.819 1.00 94.56 84 LEU A O 1
ATOM 646 N N . GLY A 1 85 ? 5.447 -8.520 -4.012 1.00 94.06 85 GLY A N 1
ATOM 647 C CA . GLY A 1 85 ? 6.094 -8.519 -2.699 1.00 94.06 85 GLY A CA 1
ATOM 648 C C . GLY A 1 85 ? 5.199 -9.058 -1.591 1.00 94.06 85 GLY A C 1
ATOM 649 O O . GLY A 1 85 ? 5.037 -8.399 -0.572 1.00 94.06 85 GLY A O 1
ATOM 650 N N . ARG A 1 86 ? 4.661 -10.271 -1.775 1.00 95.50 86 ARG A N 1
ATOM 651 C CA . ARG A 1 86 ? 3.747 -10.948 -0.835 1.00 95.50 86 ARG A CA 1
ATOM 652 C C . ARG A 1 86 ? 4.173 -10.894 0.633 1.00 95.50 86 ARG A C 1
ATOM 654 O O . ARG A 1 86 ? 3.319 -10.691 1.478 1.00 95.50 86 ARG A O 1
ATOM 661 N N . GLN A 1 87 ? 5.470 -11.014 0.932 1.00 98.00 87 GLN A N 1
ATOM 662 C CA . GLN A 1 87 ? 5.966 -10.866 2.304 1.00 98.00 87 GLN A CA 1
ATOM 663 C C . GLN A 1 87 ? 5.597 -9.497 2.901 1.00 98.00 87 GLN A C 1
ATOM 665 O O . GLN A 1 87 ? 5.044 -9.436 3.989 1.00 98.00 87 GLN A O 1
ATOM 670 N N . HIS A 1 88 ? 5.849 -8.405 2.169 1.00 98.31 88 HIS A N 1
ATOM 671 C CA . HIS A 1 88 ? 5.477 -7.060 2.610 1.00 98.31 88 HIS A CA 1
ATOM 672 C C . HIS A 1 88 ? 3.963 -6.923 2.790 1.00 98.31 88 HIS A C 1
ATOM 674 O O . HIS A 1 88 ? 3.524 -6.326 3.766 1.00 98.31 88 HIS A O 1
ATOM 680 N N . LEU A 1 89 ? 3.177 -7.457 1.847 1.00 97.94 89 LEU A N 1
ATOM 681 C CA . LEU A 1 89 ? 1.717 -7.410 1.918 1.00 97.94 89 LEU A CA 1
ATOM 682 C C . LEU A 1 89 ? 1.195 -8.155 3.153 1.00 97.94 89 LEU A C 1
ATOM 684 O O . LEU A 1 89 ? 0.368 -7.606 3.865 1.00 97.94 89 LEU A O 1
ATOM 688 N N . TYR A 1 90 ? 1.682 -9.365 3.432 1.00 98.50 90 TYR A N 1
ATOM 689 C CA . TYR A 1 90 ? 1.241 -10.133 4.597 1.00 98.50 90 TYR A CA 1
ATOM 690 C C . TYR A 1 90 ? 1.642 -9.473 5.914 1.00 98.50 90 TYR A C 1
ATOM 692 O O . TYR A 1 90 ? 0.777 -9.281 6.757 1.00 98.50 90 TYR A O 1
ATOM 700 N N . GLU A 1 91 ? 2.892 -9.022 6.050 1.00 98.81 91 GLU A N 1
ATOM 701 C CA . GLU A 1 91 ? 3.331 -8.275 7.238 1.00 98.81 91 GLU A CA 1
ATOM 702 C C . GLU A 1 91 ? 2.517 -6.976 7.423 1.00 98.81 91 GLU A C 1
ATOM 704 O O . GLU A 1 91 ? 2.237 -6.568 8.545 1.00 98.81 91 GLU A O 1
ATOM 709 N N . LEU A 1 92 ? 2.097 -6.315 6.334 1.00 98.69 92 LEU A N 1
ATOM 710 C CA . LEU A 1 92 ? 1.201 -5.159 6.416 1.00 98.69 92 LEU A CA 1
ATOM 711 C C . LEU A 1 92 ? -0.200 -5.570 6.884 1.00 98.69 92 LEU A C 1
ATOM 713 O O . LEU A 1 92 ? -0.755 -4.907 7.752 1.00 98.69 92 LEU A O 1
ATOM 717 N N . LEU A 1 93 ? -0.768 -6.644 6.331 1.00 98.62 93 LEU A N 1
ATOM 718 C CA . LEU A 1 93 ? -2.092 -7.144 6.712 1.00 98.62 93 LEU A CA 1
ATOM 719 C C . LEU A 1 93 ? -2.137 -7.619 8.172 1.00 98.62 93 LEU A C 1
ATOM 721 O O . LEU A 1 93 ? -3.142 -7.385 8.829 1.00 98.62 93 LEU A O 1
ATOM 725 N N . GLU A 1 94 ? -1.055 -8.192 8.703 1.00 98.81 94 GLU A N 1
ATOM 726 C CA . GLU A 1 94 ? -0.928 -8.531 10.130 1.00 98.81 94 GLU A CA 1
ATOM 727 C C . GLU A 1 94 ? -1.024 -7.291 11.034 1.00 98.81 94 GLU A C 1
ATOM 729 O O . GLU A 1 94 ? -1.638 -7.347 12.097 1.00 98.81 94 GLU A O 1
ATOM 734 N N . LEU A 1 95 ? -0.462 -6.153 10.609 1.00 98.81 95 LEU A N 1
ATOM 735 C CA . LEU A 1 95 ? -0.604 -4.882 11.331 1.00 98.81 95 LEU A CA 1
ATOM 736 C C . LEU A 1 95 ? -2.031 -4.332 11.242 1.00 98.81 95 LEU A C 1
ATOM 738 O O . LEU A 1 95 ? -2.537 -3.772 12.213 1.00 98.81 95 LEU A O 1
ATOM 742 N N . VAL A 1 96 ? -2.691 -4.499 10.090 1.00 98.50 96 VAL A N 1
ATOM 743 C CA . VAL A 1 96 ? -4.101 -4.116 9.929 1.00 98.50 96 VAL A CA 1
ATOM 744 C C . VAL A 1 96 ? -5.005 -4.952 10.826 1.00 98.50 96 VAL A C 1
ATOM 746 O O . VAL A 1 96 ? -5.880 -4.379 11.466 1.00 98.50 96 VAL A O 1
ATOM 749 N N . ASP A 1 97 ? -4.789 -6.264 10.901 1.00 98.38 97 ASP A N 1
ATOM 750 C CA . ASP A 1 97 ? -5.592 -7.190 11.712 1.00 98.38 97 ASP A CA 1
ATOM 751 C C . ASP A 1 97 ? -5.564 -6.835 13.211 1.00 98.38 97 ASP A C 1
ATOM 753 O O . ASP A 1 97 ? -6.527 -7.054 13.938 1.00 98.38 97 ASP A O 1
ATOM 757 N N . GLN A 1 98 ? -4.488 -6.187 13.666 1.00 98.31 98 GLN A N 1
ATOM 758 C CA . GLN A 1 98 ? -4.339 -5.663 15.029 1.00 98.31 98 GLN A CA 1
ATOM 759 C C . GLN A 1 98 ? -4.966 -4.269 15.235 1.00 98.31 98 GLN A C 1
ATOM 761 O O . GLN A 1 98 ? -4.736 -3.629 16.263 1.00 98.31 98 GLN A O 1
ATOM 766 N N . SER A 1 99 ? -5.729 -3.763 14.266 1.00 98.19 99 SER A N 1
ATOM 767 C CA . SER A 1 99 ? -6.294 -2.411 14.263 1.00 98.19 99 SER A CA 1
ATOM 768 C C . SER A 1 99 ? -7.789 -2.405 13.936 1.00 98.19 99 SER A C 1
ATOM 770 O O . SER A 1 99 ? -8.344 -3.390 13.464 1.00 98.19 99 SER A O 1
ATOM 772 N N . ASP A 1 100 ? -8.442 -1.255 14.116 1.00 97.00 100 ASP A N 1
ATOM 773 C CA . ASP A 1 100 ? -9.864 -1.077 13.781 1.00 97.00 100 ASP A CA 1
ATOM 774 C C . ASP A 1 100 ? -10.119 -0.809 12.281 1.00 97.00 100 ASP A C 1
ATOM 776 O O . ASP A 1 100 ? -11.222 -0.399 11.897 1.00 97.00 100 ASP A O 1
ATOM 780 N N . TYR A 1 101 ? -9.097 -0.931 11.426 1.00 98.56 101 TYR A N 1
ATOM 781 C CA . TYR A 1 101 ? -9.212 -0.614 10.006 1.00 98.56 101 TYR A CA 1
ATOM 782 C C . TYR A 1 101 ? -9.609 -1.824 9.169 1.00 98.56 101 TYR A C 1
ATOM 784 O O . TYR A 1 101 ? -9.157 -2.941 9.388 1.00 98.56 101 TYR A O 1
ATOM 792 N N . VAL A 1 102 ? -10.369 -1.567 8.106 1.00 98.25 102 VAL A N 1
ATOM 793 C CA . VAL A 1 102 ? -10.527 -2.523 7.006 1.00 98.25 102 VAL A CA 1
ATOM 794 C C . VAL A 1 102 ? -9.541 -2.153 5.903 1.00 98.25 102 VAL A C 1
ATOM 796 O O . VAL A 1 102 ? -9.508 -1.004 5.446 1.00 98.25 102 VAL A O 1
ATOM 799 N N . TYR A 1 103 ? -8.746 -3.126 5.460 1.00 98.06 103 TYR A N 1
ATOM 800 C CA . TYR A 1 103 ? -7.835 -2.947 4.334 1.00 98.06 103 TYR A CA 1
ATOM 801 C C . TYR A 1 103 ? -8.502 -3.323 3.013 1.00 98.06 103 TYR A C 1
ATOM 803 O O . TYR A 1 103 ? -9.034 -4.422 2.860 1.00 98.06 103 TYR A O 1
ATOM 811 N N . VAL A 1 104 ? -8.435 -2.423 2.036 1.00 97.12 104 VAL A N 1
ATOM 812 C CA . VAL A 1 104 ? -8.886 -2.675 0.665 1.00 97.12 104 VAL A CA 1
ATOM 813 C C . VAL A 1 104 ? -7.666 -2.964 -0.204 1.00 97.12 104 VAL A C 1
ATOM 815 O O . VAL A 1 104 ? -6.848 -2.075 -0.452 1.00 97.12 104 VAL A O 1
ATOM 818 N N . LEU A 1 105 ? -7.548 -4.209 -0.670 1.00 95.69 105 LEU A N 1
ATOM 819 C CA . LEU A 1 105 ? -6.523 -4.618 -1.627 1.00 95.69 105 LEU A CA 1
ATOM 820 C C . LEU A 1 105 ? -7.007 -4.352 -3.055 1.00 95.69 105 LEU A C 1
ATOM 822 O O . LEU A 1 105 ? -7.942 -4.998 -3.527 1.00 95.69 105 LEU A O 1
ATOM 826 N N . GLU A 1 106 ? -6.336 -3.446 -3.762 1.00 93.31 106 GLU A N 1
ATOM 827 C CA . GLU A 1 106 ? -6.547 -3.244 -5.195 1.00 93.31 106 GLU A CA 1
ATOM 828 C C . GLU A 1 106 ? -5.484 -4.018 -5.990 1.00 93.31 106 GLU A C 1
ATOM 830 O O . GLU A 1 106 ? -4.281 -3.806 -5.842 1.00 93.31 106 GLU A O 1
ATOM 835 N N . THR A 1 107 ? -5.931 -4.953 -6.828 1.00 94.94 107 THR A N 1
ATOM 836 C CA . THR A 1 107 ? -5.069 -5.861 -7.597 1.00 94.94 107 THR A CA 1
ATOM 837 C C . THR A 1 107 ? -5.634 -6.068 -8.997 1.00 94.94 107 THR A C 1
ATOM 839 O O . THR A 1 107 ? -6.841 -5.980 -9.221 1.00 94.94 107 THR A O 1
ATOM 842 N N . ASN A 1 108 ? -4.759 -6.355 -9.957 1.00 94.62 108 ASN A N 1
ATOM 843 C CA . ASN A 1 108 ? -5.144 -6.791 -11.292 1.00 94.62 108 ASN A CA 1
ATOM 844 C C . ASN A 1 108 ? -5.523 -8.280 -11.364 1.00 94.62 108 ASN A C 1
ATOM 846 O O . ASN A 1 108 ? -5.956 -8.728 -12.424 1.00 94.62 108 ASN A O 1
ATOM 850 N N . GLY A 1 109 ? -5.371 -9.037 -10.272 1.00 93.69 109 GLY A N 1
ATOM 851 C CA . GLY A 1 109 ? -5.784 -10.439 -10.185 1.00 93.69 109 GLY A CA 1
ATOM 852 C C . GLY A 1 109 ? -4.920 -11.419 -10.984 1.00 93.69 109 GLY A C 1
ATOM 853 O O . GLY A 1 109 ? -5.262 -12.596 -11.077 1.00 93.69 109 GLY A O 1
ATOM 854 N N . MET A 1 110 ? -3.802 -10.970 -11.559 1.00 87.94 110 MET A N 1
ATOM 855 C CA . MET A 1 110 ? -2.859 -11.850 -12.242 1.00 87.94 110 MET A CA 1
ATOM 856 C C . MET A 1 110 ? -2.005 -12.562 -11.192 1.00 87.94 110 MET A C 1
ATOM 858 O O . MET A 1 110 ? -1.220 -11.912 -10.500 1.00 87.94 110 MET A O 1
ATOM 862 N N . THR A 1 111 ? -2.182 -13.879 -11.069 1.00 59.47 111 THR A N 1
ATOM 863 C CA . THR A 1 111 ? -1.431 -14.728 -10.125 1.00 59.47 111 THR A CA 1
ATOM 864 C C . THR A 1 111 ? -0.123 -15.210 -10.739 1.00 59.47 111 THR A C 1
ATOM 866 O O . THR A 1 111 ? -0.161 -15.668 -11.903 1.00 59.47 111 THR A O 1
#